Protein AF-A0AAV3RVL1-F1 (afdb_monomer_lite)

Radius of gyration: 47.11 Å; chains: 1; bounding box: 106×42×140 Å

InterPro domains:
  IPR027417 P-loop containing nucleoside triphosphate hydrolase [G3DSA:3.40.50.300] (13-127)
  IPR027417 P-loop containing nucleoside triphosphate hydrolase [SSF52540] (15-137)

Sequence (182 aa):
MRVGELDFVGFGQDLLNLYLSIEGHHSVCFKIVVSGRNKYLINAHLAQPSRVQNLFHSVQLNVNNPHFLIMQGRITKVLNMKPPEILSMLEEAVGTRMYETKKEAALKTLEKKQGKVDEIDKLLDQEILPALEKLRNEKMQYGQWANGNAELDRLKRFCIAYMFKRRKSEMMKSNGPWGGKD

Secondary structure (DSSP, 8-state):
-------HHHHHHHHHHHHHHHSSS--EEEEE-TTS-EEEEETTEEE-HHHHHHHHHHTT--TT-TTS---TT-HHHHHT--HHHHHHHHHHHTTHHHHHHHHHHHHHHHHHHHHHHHHHHHHIIIIIHHHHHHHHHHHHHHHHHHHHHHHHHHHHHHHHHHHHHHHHHHHHHHTSS-S---

Organism: Lithospermum erythrorhizon (NCBI:txid34254)

pLDDT: mean 75.77, std 20.2, range [27.73, 97.88]

Foldseek 3Di:
DDDDDPPPVVVVVVVVQVVVVPPDDWDKDWDDDPPRDTFTAISNDTDDPVVVCVVCVVVLRRPVDPLSDDDPPCVVVVVPDDPVNVVVSVCSVVPVVVVVVVVVVVVVVVVVVVVVVVVVVCCCVPPVVVVVVVVVVVVVVVVVVVVVVVVVVVVVVVVVVVVVVVVVVVVVVVPPDPPDDD

Structure (mmCIF, N/CA/C/O backbone):
data_AF-A0AAV3RVL1-F1
#
_entry.id   AF-A0AAV3RVL1-F1
#
loop_
_atom_site.group_PDB
_atom_site.id
_atom_site.type_symbol
_atom_site.label_atom_id
_atom_site.label_alt_id
_atom_site.label_comp_id
_atom_site.label_asym_id
_atom_site.label_entity_id
_atom_site.label_seq_id
_atom_site.pdbx_PDB_ins_code
_atom_site.Cartn_x
_atom_site.Cartn_y
_atom_site.Cartn_z
_atom_site.occupancy
_atom_site.B_iso_or_equiv
_atom_site.auth_seq_id
_atom_site.auth_comp_id
_atom_site.auth_asym_id
_atom_site.auth_atom_id
_atom_site.pdbx_PDB_model_num
ATOM 1 N N . MET A 1 1 ? 55.460 7.518 -49.536 1.00 32.00 1 MET A N 1
ATOM 2 C CA . MET A 1 1 ? 54.011 7.762 -49.687 1.00 32.00 1 MET A CA 1
ATOM 3 C C . MET A 1 1 ? 53.345 7.183 -48.445 1.00 32.00 1 MET A C 1
ATOM 5 O O . MET A 1 1 ? 53.351 5.970 -48.291 1.00 32.00 1 MET A O 1
ATOM 9 N N . ARG A 1 2 ? 52.963 8.019 -47.469 1.00 27.73 2 ARG A N 1
ATOM 10 C CA . ARG A 1 2 ? 52.305 7.540 -46.241 1.00 27.73 2 ARG A CA 1
ATOM 11 C C . ARG A 1 2 ? 50.839 7.285 -46.577 1.00 27.73 2 ARG A C 1
ATOM 13 O O . ARG A 1 2 ? 50.166 8.201 -47.034 1.00 27.73 2 ARG A O 1
ATOM 20 N N . VAL A 1 3 ? 50.395 6.045 -46.408 1.00 31.52 3 VAL A N 1
ATOM 21 C CA . VAL A 1 3 ? 48.983 5.671 -46.507 1.00 31.52 3 VAL A CA 1
ATOM 22 C C . VAL A 1 3 ? 48.293 6.283 -45.292 1.00 31.52 3 VAL A C 1
ATOM 24 O O . VAL A 1 3 ? 48.652 5.967 -44.161 1.00 31.52 3 VAL A O 1
ATOM 27 N N . GLY A 1 4 ? 47.412 7.250 -45.545 1.00 33.31 4 GLY A N 1
ATOM 28 C CA . GLY A 1 4 ? 46.661 7.956 -44.514 1.00 33.31 4 GLY A CA 1
ATOM 29 C C . GLY A 1 4 ? 45.699 7.017 -43.793 1.00 33.31 4 GLY A C 1
ATOM 30 O O . GLY A 1 4 ? 45.052 6.179 -44.422 1.00 33.31 4 GLY A O 1
ATOM 31 N N . GLU A 1 5 ? 45.633 7.173 -42.475 1.00 35.09 5 GLU A N 1
ATOM 32 C CA . GLU A 1 5 ? 44.565 6.663 -41.620 1.00 35.09 5 GLU A CA 1
ATOM 33 C C . GLU A 1 5 ? 43.210 7.084 -42.206 1.00 35.09 5 GLU A C 1
ATOM 35 O O . GLU A 1 5 ? 42.904 8.270 -42.326 1.00 35.09 5 GLU A O 1
ATOM 40 N N . LEU A 1 6 ? 42.408 6.107 -42.627 1.00 36.06 6 LEU A N 1
ATOM 41 C CA . LEU A 1 6 ? 40.994 6.316 -42.908 1.00 36.06 6 LEU A CA 1
ATOM 42 C C . LEU A 1 6 ? 40.280 6.425 -41.559 1.00 36.06 6 LEU A C 1
ATOM 44 O O . LEU A 1 6 ? 40.015 5.415 -40.908 1.00 36.06 6 LEU A O 1
ATOM 48 N N . ASP A 1 7 ? 39.980 7.654 -41.143 1.00 36.47 7 ASP A N 1
ATOM 49 C CA . ASP A 1 7 ? 39.163 7.949 -39.965 1.00 36.47 7 ASP A CA 1
ATOM 50 C C . ASP A 1 7 ? 37.708 7.487 -40.189 1.00 36.47 7 ASP A C 1
ATOM 52 O O . ASP A 1 7 ? 36.812 8.252 -40.547 1.00 36.47 7 ASP A O 1
ATOM 56 N N . PHE A 1 8 ? 37.449 6.198 -39.948 1.00 38.16 8 PHE A N 1
ATOM 57 C CA . PHE A 1 8 ? 36.118 5.571 -40.021 1.00 38.16 8 PHE A CA 1
ATOM 58 C C . PHE A 1 8 ? 35.095 6.153 -39.026 1.00 38.16 8 PHE A C 1
ATOM 60 O O . PHE A 1 8 ? 33.897 5.903 -39.157 1.00 38.16 8 PHE A O 1
ATOM 67 N N . VAL A 1 9 ? 35.543 6.943 -38.045 1.00 39.72 9 VAL A N 1
ATOM 68 C CA . VAL A 1 9 ? 34.677 7.613 -37.062 1.00 39.72 9 VAL A CA 1
ATOM 69 C C . VAL A 1 9 ? 33.817 8.702 -37.721 1.00 39.72 9 VAL A C 1
ATOM 71 O O . VAL A 1 9 ? 32.677 8.903 -37.307 1.00 39.72 9 VAL A O 1
ATOM 74 N N . GLY A 1 10 ? 34.314 9.359 -38.776 1.00 35.41 10 GLY A N 1
ATOM 75 C CA . GLY A 1 10 ? 33.571 10.413 -39.481 1.00 35.41 10 GLY A CA 1
ATOM 76 C C . GLY A 1 10 ? 32.413 9.872 -40.320 1.00 35.41 10 GLY A C 1
ATOM 77 O O . GLY A 1 10 ? 31.292 10.365 -40.236 1.00 35.41 10 GLY A O 1
ATOM 78 N N . PHE A 1 11 ? 32.645 8.776 -41.046 1.00 38.44 11 PHE A N 1
ATOM 79 C CA . PHE A 1 11 ? 31.693 8.265 -42.039 1.00 38.44 11 PHE A CA 1
ATOM 80 C C . PHE A 1 11 ? 30.365 7.786 -41.422 1.00 38.44 11 PHE A C 1
ATOM 82 O O . PHE A 1 11 ? 29.296 7.971 -42.000 1.00 38.44 11 PHE A O 1
ATOM 89 N N . GLY A 1 12 ? 30.416 7.200 -40.219 1.00 43.25 12 GLY A N 1
ATOM 90 C CA . GLY A 1 12 ? 29.216 6.783 -39.485 1.00 43.25 12 GLY A CA 1
ATOM 91 C C . GLY A 1 12 ? 28.417 7.959 -38.913 1.00 43.25 12 GLY A C 1
ATOM 92 O O . GLY A 1 12 ? 27.188 7.917 -38.893 1.00 43.25 12 GLY A O 1
ATOM 93 N N . GLN A 1 13 ? 29.105 9.024 -38.492 1.00 45.75 13 GLN A N 1
ATOM 94 C CA . GLN A 1 13 ? 28.478 10.246 -37.989 1.00 45.75 13 GLN A CA 1
ATOM 95 C C . GLN A 1 13 ? 27.805 11.029 -39.130 1.00 45.75 13 GLN A C 1
ATOM 97 O O . GLN A 1 13 ? 26.706 11.554 -38.952 1.00 45.75 13 GLN A O 1
ATOM 102 N N . ASP A 1 14 ? 28.425 11.047 -40.311 1.00 41.78 14 ASP A N 1
ATOM 103 C CA . ASP A 1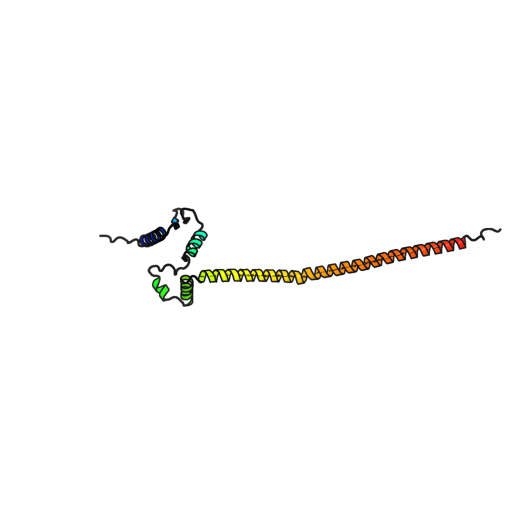 14 ? 27.922 11.736 -41.501 1.00 41.78 14 ASP A CA 1
ATOM 104 C C . ASP A 1 14 ? 26.690 11.046 -42.099 1.00 41.78 14 ASP A C 1
ATOM 106 O O . ASP A 1 14 ? 25.719 11.716 -42.450 1.00 41.78 14 ASP A O 1
ATOM 110 N N . LEU A 1 15 ? 26.662 9.708 -42.128 1.00 43.56 15 LEU A N 1
ATOM 111 C CA . LEU A 1 15 ? 25.482 8.947 -42.560 1.00 43.56 15 LEU A CA 1
ATOM 112 C C . LEU A 1 15 ? 24.302 9.082 -41.582 1.00 43.56 15 LEU A C 1
ATOM 114 O O . LEU A 1 15 ? 23.153 9.172 -42.017 1.00 43.56 15 LEU A O 1
ATOM 118 N N . LEU A 1 16 ? 24.569 9.158 -40.273 1.00 49.81 16 LEU A N 1
ATOM 119 C CA . LEU A 1 16 ? 23.536 9.369 -39.251 1.00 49.81 16 LEU A CA 1
ATOM 120 C C . LEU A 1 16 ? 22.953 10.793 -39.314 1.00 49.81 16 LEU A C 1
ATOM 122 O O . LEU A 1 16 ? 21.742 10.977 -39.181 1.00 49.81 16 LEU A O 1
ATOM 126 N N . ASN A 1 17 ? 23.805 11.791 -39.569 1.00 48.09 17 ASN A N 1
ATOM 127 C CA . ASN A 1 17 ? 23.386 13.174 -39.786 1.00 48.09 17 ASN A CA 1
ATOM 128 C C . ASN A 1 17 ? 22.567 13.328 -41.076 1.00 48.09 17 ASN A C 1
ATOM 130 O O . ASN A 1 17 ? 21.589 14.074 -41.090 1.00 48.09 17 ASN A O 1
ATOM 134 N N . LEU A 1 18 ? 22.932 12.607 -42.141 1.00 45.56 18 LEU A N 1
ATOM 135 C CA . LEU A 1 18 ? 22.203 12.626 -43.407 1.00 45.56 18 LEU A CA 1
ATOM 136 C C . LEU A 1 18 ? 20.803 12.006 -43.264 1.00 45.56 18 LEU A C 1
ATOM 138 O O . LEU A 1 18 ? 19.837 12.580 -43.756 1.00 45.56 18 LEU A O 1
ATOM 142 N N . TYR A 1 19 ? 20.671 10.895 -42.532 1.00 45.59 19 TYR A N 1
ATOM 143 C CA . TYR A 1 19 ? 19.385 10.222 -42.310 1.00 45.59 19 TYR A CA 1
ATOM 144 C C . TYR A 1 19 ? 18.403 11.071 -41.483 1.00 45.59 19 TYR A C 1
ATOM 146 O O . TYR A 1 19 ? 17.237 11.205 -41.843 1.00 45.59 19 TYR A O 1
ATOM 154 N N . LEU A 1 20 ? 18.881 11.729 -40.420 1.00 46.91 20 LEU A N 1
ATOM 155 C CA . LEU A 1 20 ? 18.056 12.616 -39.584 1.00 46.91 20 LEU A CA 1
ATOM 156 C C . LEU A 1 20 ? 17.646 13.923 -40.291 1.00 46.91 20 LEU A C 1
ATOM 158 O O . LEU A 1 20 ? 16.685 14.570 -39.877 1.00 46.91 20 LEU A O 1
ATOM 162 N N . SER A 1 21 ? 18.359 14.318 -41.352 1.00 44.16 21 SER A N 1
ATOM 163 C CA . SER A 1 21 ? 18.077 15.535 -42.125 1.00 44.16 21 SER A CA 1
ATOM 164 C C . SER A 1 21 ? 16.940 15.357 -43.147 1.00 44.16 21 SER A C 1
ATOM 166 O O . SER A 1 21 ? 16.301 16.336 -43.525 1.00 44.16 21 SER A O 1
ATOM 168 N N . ILE A 1 22 ? 16.657 14.123 -43.590 1.00 46.66 22 ILE A N 1
ATOM 169 C CA . ILE A 1 22 ? 15.766 13.857 -44.737 1.00 46.66 22 ILE A CA 1
ATOM 170 C C . ILE A 1 22 ? 14.267 13.808 -44.361 1.00 46.66 22 ILE A C 1
ATOM 172 O O . ILE A 1 22 ? 13.440 14.112 -45.216 1.00 46.66 22 ILE A O 1
ATOM 176 N N . GLU A 1 23 ? 13.884 13.528 -43.106 1.00 40.16 23 GLU A N 1
ATOM 177 C CA . GLU A 1 23 ? 12.458 13.351 -42.720 1.00 40.16 23 GLU A CA 1
ATOM 178 C C . GLU A 1 23 ? 11.823 14.472 -41.868 1.00 40.16 23 GLU A C 1
ATOM 180 O O . GLU A 1 23 ? 10.647 14.396 -41.520 1.00 40.16 23 GLU A O 1
ATOM 185 N N . GLY A 1 24 ? 12.536 15.565 -41.588 1.00 44.91 24 GLY A N 1
ATOM 186 C CA . GLY A 1 24 ? 11.946 16.746 -40.945 1.00 44.91 24 GLY A CA 1
ATOM 187 C C . GLY A 1 24 ? 11.998 16.765 -39.406 1.00 44.91 24 GLY A C 1
ATOM 188 O O . GLY A 1 24 ? 11.294 16.053 -38.698 1.00 44.91 24 GLY A O 1
ATOM 189 N N . HIS A 1 25 ? 12.781 17.731 -38.913 1.00 52.06 25 HIS A N 1
ATOM 190 C CA . HIS A 1 25 ? 12.639 18.468 -37.645 1.00 52.06 25 HIS A CA 1
ATOM 191 C C . HIS A 1 25 ? 13.024 17.854 -36.285 1.00 52.06 25 HIS A C 1
ATOM 193 O O . HIS A 1 25 ? 12.643 18.420 -35.256 1.00 52.06 25 HIS A O 1
ATOM 199 N N . HIS A 1 26 ? 13.902 16.847 -36.215 1.00 53.12 26 HIS A N 1
ATOM 200 C CA . HIS A 1 26 ? 14.596 16.545 -34.950 1.00 53.12 26 HIS A CA 1
ATOM 201 C C . HIS A 1 26 ? 16.092 16.247 -35.136 1.00 53.12 26 HIS A C 1
ATOM 203 O O . HIS A 1 26 ? 16.473 15.148 -35.522 1.00 53.12 26 HIS A O 1
ATOM 209 N N . SER A 1 27 ? 16.958 17.218 -34.818 1.00 58.53 27 SER A N 1
ATOM 210 C CA . SER A 1 27 ? 18.415 17.044 -34.803 1.00 58.53 27 SER A CA 1
ATOM 211 C C . SER A 1 27 ? 18.921 16.820 -33.375 1.00 58.53 27 SER A C 1
ATOM 213 O O . SER A 1 27 ? 18.659 17.604 -32.458 1.00 58.53 27 SER A O 1
ATOM 215 N N . VAL A 1 28 ? 19.658 15.729 -33.163 1.00 57.25 28 VAL A N 1
ATOM 216 C CA . VAL A 1 28 ? 20.333 15.442 -31.890 1.00 57.25 28 VAL A CA 1
ATOM 217 C C . VAL A 1 28 ? 21.821 15.672 -32.089 1.00 57.25 28 VAL A C 1
ATOM 219 O O . VAL A 1 28 ? 22.471 14.932 -32.819 1.00 57.25 28 VAL A O 1
ATOM 222 N N . CYS A 1 29 ? 22.370 16.686 -31.423 1.00 58.81 29 CYS A N 1
ATOM 223 C CA . CYS A 1 29 ? 23.791 17.006 -31.511 1.00 58.81 29 CYS A CA 1
ATOM 224 C C . CYS A 1 29 ? 24.479 16.688 -30.185 1.00 58.81 29 CYS A C 1
ATOM 226 O O . CYS A 1 29 ? 24.089 17.179 -29.120 1.00 58.81 29 CYS A O 1
ATOM 228 N N . PHE A 1 30 ? 25.550 15.900 -30.250 1.00 58.28 30 PHE A N 1
ATOM 229 C CA . PHE A 1 30 ? 26.429 15.676 -29.110 1.00 58.28 30 PHE A CA 1
ATOM 230 C C . PHE A 1 30 ? 27.552 16.713 -29.135 1.00 58.28 30 PHE A C 1
ATOM 232 O O . PHE A 1 30 ? 28.280 16.807 -30.122 1.00 58.28 30 PHE A O 1
ATOM 239 N N . LYS A 1 31 ? 27.715 17.496 -28.061 1.00 54.78 31 LYS A N 1
ATOM 240 C CA . LYS A 1 31 ? 28.843 18.429 -27.941 1.00 54.78 31 LYS A CA 1
ATOM 241 C C . LYS A 1 31 ? 29.717 18.035 -26.757 1.00 54.78 31 LYS A C 1
ATOM 243 O O . LYS A 1 31 ? 29.343 18.216 -25.597 1.00 54.78 31 LYS A O 1
ATOM 248 N N . ILE A 1 32 ? 30.907 17.523 -27.061 1.00 52.12 32 ILE A N 1
ATOM 249 C CA . ILE A 1 32 ? 31.961 17.312 -26.068 1.00 52.12 32 ILE A CA 1
ATOM 250 C C . ILE A 1 32 ? 32.570 18.686 -25.772 1.00 52.12 32 ILE A C 1
ATOM 252 O O . ILE A 1 32 ? 33.099 19.349 -26.663 1.00 52.12 32 ILE A O 1
ATOM 256 N N . VAL A 1 33 ? 32.437 19.160 -24.533 1.00 52.59 33 VAL A N 1
ATOM 257 C CA . VAL A 1 33 ? 33.067 20.410 -24.088 1.00 52.59 33 VAL A CA 1
ATOM 258 C C . VAL A 1 33 ? 34.384 20.065 -23.403 1.00 52.59 33 VAL A C 1
ATOM 260 O O . VAL A 1 33 ? 34.420 19.192 -22.540 1.00 52.59 33 VAL A O 1
ATOM 263 N N . VAL A 1 34 ? 35.440 20.808 -23.740 1.00 49.44 34 VAL A N 1
ATOM 264 C CA . VAL A 1 34 ? 36.844 20.646 -23.296 1.00 49.44 34 VAL A CA 1
ATOM 265 C C . VAL A 1 34 ? 37.042 20.752 -21.760 1.00 49.44 34 VAL A C 1
ATOM 267 O O . VAL A 1 34 ? 38.143 20.615 -21.249 1.00 49.44 34 VAL A O 1
ATOM 270 N N . SER A 1 35 ? 35.970 20.905 -20.979 1.00 57.56 35 SER A N 1
ATOM 271 C CA . SER A 1 35 ? 35.973 20.916 -19.505 1.00 57.56 35 SER A CA 1
ATOM 272 C C . SER A 1 35 ? 35.541 19.579 -18.873 1.00 57.56 35 SER A C 1
ATOM 274 O O . SER A 1 35 ? 35.109 19.562 -17.722 1.00 57.56 35 SER A O 1
ATOM 276 N N . GLY A 1 36 ? 35.557 18.474 -19.629 1.00 60.75 36 GLY A N 1
ATOM 277 C CA . GLY A 1 36 ? 35.291 17.118 -19.120 1.00 60.75 36 GLY A CA 1
ATOM 278 C C . GLY A 1 36 ? 33.824 16.784 -18.813 1.00 60.75 36 GLY A C 1
ATOM 279 O O . GLY A 1 36 ? 33.531 15.687 -18.347 1.00 60.75 36 GLY A O 1
ATOM 280 N N . ARG A 1 37 ? 32.879 17.698 -19.076 1.00 65.31 37 ARG A N 1
ATOM 281 C CA . ARG A 1 37 ? 31.436 17.453 -18.906 1.00 65.31 37 ARG A CA 1
ATOM 282 C C . ARG A 1 37 ? 30.737 17.385 -20.260 1.00 65.31 37 ARG A C 1
ATOM 284 O O . ARG A 1 37 ? 30.717 18.371 -20.998 1.00 65.31 37 ARG A O 1
ATOM 291 N N . ASN A 1 38 ? 30.121 16.238 -20.545 1.00 71.44 38 ASN A N 1
ATOM 292 C CA . ASN A 1 38 ? 29.294 16.033 -21.733 1.00 71.44 38 ASN A CA 1
ATOM 293 C C . ASN A 1 38 ? 28.035 16.905 -21.658 1.00 71.44 38 ASN A C 1
ATOM 295 O O . ASN A 1 38 ? 27.326 16.889 -20.648 1.00 71.44 38 ASN A O 1
ATOM 299 N N . LYS A 1 39 ? 27.747 17.661 -22.723 1.00 74.06 39 LYS A N 1
ATOM 300 C CA . LYS A 1 39 ? 26.502 18.422 -22.870 1.00 74.06 39 LYS A CA 1
ATOM 301 C C . LYS A 1 39 ? 25.701 17.843 -24.029 1.00 74.06 39 LYS A C 1
ATOM 303 O O . LYS A 1 39 ? 26.229 17.665 -25.125 1.00 74.06 39 LYS A O 1
ATOM 308 N N . TYR A 1 40 ? 24.423 17.588 -23.779 1.00 74.81 40 TYR A N 1
ATOM 309 C CA . TYR A 1 40 ? 23.514 17.036 -24.772 1.00 74.81 40 TYR A CA 1
ATOM 310 C C . TYR A 1 40 ? 22.589 18.127 -25.297 1.00 74.81 40 TYR A C 1
ATOM 312 O O . TYR A 1 40 ? 22.064 18.919 -24.511 1.00 74.81 40 TYR A O 1
ATOM 320 N N . LEU A 1 41 ? 22.392 18.167 -26.612 1.00 71.44 41 LEU A N 1
ATOM 321 C CA . LEU A 1 41 ? 21.523 19.131 -27.273 1.00 71.44 41 LEU A CA 1
ATOM 322 C C . LEU A 1 41 ? 20.482 18.383 -28.112 1.00 71.44 41 LEU A C 1
ATOM 324 O O . LEU A 1 41 ? 20.836 17.523 -28.917 1.00 71.44 41 LEU A O 1
ATOM 328 N N . ILE A 1 42 ? 19.208 18.726 -27.940 1.00 76.25 42 ILE A N 1
ATOM 329 C CA . ILE A 1 42 ? 18.108 18.279 -28.804 1.00 76.25 42 ILE A CA 1
ATOM 330 C C . ILE A 1 42 ? 17.552 19.539 -29.458 1.00 76.25 42 ILE A C 1
ATOM 332 O O . ILE A 1 42 ? 17.144 20.454 -28.743 1.00 76.25 42 ILE A O 1
ATOM 336 N N . ASN A 1 43 ? 17.570 19.622 -30.788 1.00 74.44 43 ASN A N 1
ATOM 337 C CA . ASN A 1 43 ? 17.145 20.807 -31.539 1.00 74.44 43 ASN A CA 1
ATOM 338 C C . ASN A 1 43 ? 17.824 22.097 -31.038 1.00 74.44 43 ASN A C 1
ATOM 340 O O . ASN A 1 43 ? 17.167 23.105 -30.803 1.00 74.44 43 ASN A O 1
ATOM 344 N N . ALA A 1 44 ? 19.139 22.041 -30.799 1.00 73.12 44 ALA A N 1
ATOM 345 C CA . ALA A 1 44 ? 19.948 23.132 -30.234 1.00 73.12 44 ALA A CA 1
ATOM 346 C C . ALA A 1 44 ? 19.592 23.589 -28.797 1.00 73.12 44 ALA A C 1
ATOM 348 O O . ALA A 1 44 ? 20.236 24.500 -28.275 1.00 73.12 44 ALA A O 1
ATOM 349 N N . HIS A 1 45 ? 18.662 22.921 -28.105 1.00 77.88 45 HIS A N 1
ATOM 350 C CA . HIS A 1 45 ? 18.363 23.163 -26.691 1.00 77.88 45 HIS A CA 1
ATOM 351 C C . HIS A 1 45 ? 19.093 22.185 -25.773 1.00 77.88 45 HIS A C 1
ATOM 353 O O . HIS A 1 45 ? 19.164 20.988 -26.053 1.00 77.88 45 HIS A O 1
ATOM 359 N N . LEU A 1 46 ? 19.609 22.687 -24.645 1.00 80.50 46 LEU A N 1
ATOM 360 C CA . LEU A 1 46 ? 20.273 21.857 -23.641 1.00 80.50 46 LEU A CA 1
ATOM 361 C C . LEU A 1 46 ? 19.277 20.855 -23.045 1.00 80.50 46 LEU A C 1
ATOM 363 O O . LEU A 1 46 ? 18.243 21.241 -22.504 1.00 80.50 46 LEU A O 1
ATOM 367 N N . ALA A 1 47 ? 19.620 19.574 -23.111 1.00 78.75 47 ALA A N 1
ATOM 368 C CA . ALA A 1 47 ? 18.799 18.485 -22.611 1.00 78.75 47 ALA A CA 1
ATOM 369 C C . ALA A 1 47 ? 19.540 17.687 -21.534 1.00 78.75 47 ALA A C 1
ATOM 371 O O . ALA A 1 47 ? 20.762 17.528 -21.566 1.00 78.75 47 ALA A O 1
ATOM 372 N N . GLN A 1 48 ? 18.782 17.152 -20.576 1.00 81.06 48 GLN A N 1
ATOM 373 C CA . GLN A 1 48 ? 19.319 16.174 -19.635 1.00 81.06 48 GLN A CA 1
ATOM 374 C C . GLN A 1 48 ? 19.565 14.827 -20.336 1.00 81.06 48 GLN A C 1
ATOM 376 O O . GLN A 1 48 ? 18.818 14.480 -21.257 1.00 81.06 48 GLN A O 1
ATOM 381 N N . PRO A 1 49 ? 20.537 14.021 -19.868 1.00 78.62 49 PRO A N 1
ATOM 382 C CA . PRO A 1 49 ? 20.808 12.698 -20.434 1.00 78.62 49 PRO A CA 1
ATOM 383 C C . PRO A 1 49 ? 19.568 11.791 -20.480 1.00 78.62 49 PRO A C 1
ATOM 385 O O . PRO A 1 49 ? 19.351 11.094 -21.464 1.00 78.62 49 PRO A O 1
ATOM 388 N N . SER A 1 50 ? 18.705 11.859 -19.461 1.00 81.25 50 SER A N 1
ATOM 389 C CA . SER A 1 50 ? 17.440 11.111 -19.396 1.00 81.25 50 SER A CA 1
ATOM 390 C C . SER A 1 50 ? 16.482 11.469 -20.534 1.00 81.25 50 SER A C 1
ATOM 392 O O . SER A 1 50 ? 15.827 10.599 -21.103 1.00 81.25 50 SER A O 1
ATOM 394 N N . ARG A 1 51 ? 16.413 12.749 -20.918 1.00 76.94 51 ARG A N 1
ATOM 395 C CA . ARG A 1 51 ? 15.560 13.211 -22.019 1.00 76.94 51 ARG A CA 1
ATOM 396 C C . ARG A 1 51 ? 16.074 12.727 -23.371 1.00 76.94 51 ARG A C 1
ATOM 398 O O . ARG A 1 51 ? 15.269 12.366 -24.222 1.00 76.94 51 ARG A O 1
ATOM 405 N N . VAL A 1 52 ? 17.392 12.692 -23.538 1.00 74.94 52 VAL A N 1
ATOM 406 C CA . VAL A 1 52 ? 18.064 12.164 -24.734 1.00 74.94 52 VAL A CA 1
ATOM 407 C C . VAL A 1 52 ? 17.851 10.659 -24.842 1.00 74.94 52 VAL A C 1
ATOM 409 O O . VAL A 1 52 ? 17.464 10.174 -25.898 1.00 74.94 52 VAL A O 1
ATOM 412 N N . GLN A 1 53 ? 18.009 9.929 -23.736 1.00 74.62 53 GLN A N 1
ATOM 413 C CA . GLN A 1 53 ? 17.681 8.507 -23.679 1.00 74.62 53 GLN A CA 1
ATOM 414 C C . GLN A 1 53 ? 16.219 8.273 -24.057 1.00 74.62 53 GLN A C 1
ATOM 416 O O . GLN A 1 53 ? 15.953 7.443 -24.915 1.00 74.62 53 GLN A O 1
ATOM 421 N N . ASN A 1 54 ? 15.271 9.018 -23.486 1.00 74.12 54 ASN A N 1
ATOM 422 C CA . ASN A 1 54 ? 13.853 8.872 -23.822 1.00 74.12 54 ASN A CA 1
ATOM 423 C C . ASN A 1 54 ? 13.561 9.138 -25.306 1.00 74.12 54 ASN A C 1
ATOM 425 O O . ASN A 1 54 ? 12.743 8.435 -25.886 1.00 74.12 54 ASN A O 1
ATOM 429 N N . LEU A 1 55 ? 14.239 10.110 -25.928 1.00 74.31 55 LEU A N 1
ATOM 430 C CA . LEU A 1 55 ? 14.121 10.363 -27.365 1.00 74.31 55 LEU A CA 1
ATOM 431 C C . LEU A 1 55 ? 14.594 9.156 -28.188 1.00 74.31 55 LEU A C 1
ATOM 433 O O . LEU A 1 55 ? 13.877 8.728 -29.085 1.00 74.31 55 LEU A O 1
ATOM 437 N N . PHE A 1 56 ? 15.751 8.578 -27.849 1.00 71.88 56 PHE A N 1
ATOM 438 C CA . PHE A 1 56 ? 16.259 7.375 -28.512 1.00 71.88 56 PHE A CA 1
ATOM 439 C C . PHE A 1 56 ? 15.330 6.165 -28.312 1.00 71.88 56 PHE A C 1
ATOM 441 O O . PHE A 1 56 ? 15.038 5.462 -29.274 1.00 71.88 56 PHE A O 1
ATOM 448 N N . HIS A 1 57 ? 14.753 5.983 -27.121 1.00 70.06 57 HIS A N 1
ATOM 449 C CA . HIS A 1 57 ? 13.745 4.940 -26.890 1.00 70.06 57 HIS A CA 1
ATOM 450 C C . HIS A 1 57 ? 12.477 5.137 -27.739 1.00 70.06 57 HIS A C 1
ATOM 452 O O . HIS A 1 57 ? 11.894 4.149 -28.182 1.00 70.06 57 HIS A O 1
ATOM 458 N N . SER A 1 58 ? 12.050 6.380 -28.001 1.00 66.25 58 SER A N 1
ATOM 459 C CA . SER A 1 58 ? 10.883 6.660 -28.856 1.00 66.25 58 SER A CA 1
ATOM 460 C C . SER A 1 58 ? 11.082 6.237 -30.311 1.00 66.25 58 SER A C 1
ATOM 462 O O . SER A 1 58 ? 10.115 5.866 -30.966 1.00 66.25 58 SER A O 1
ATOM 464 N N . VAL A 1 59 ? 12.323 6.257 -30.802 1.00 68.00 59 VAL A N 1
ATOM 465 C CA . VAL A 1 59 ? 12.696 5.763 -32.139 1.00 68.00 59 VAL A CA 1
ATOM 466 C C . VAL A 1 59 ? 13.257 4.336 -32.096 1.00 68.00 59 VAL A C 1
ATOM 468 O O . VAL A 1 59 ? 13.912 3.902 -33.035 1.00 68.00 59 VAL A O 1
ATOM 471 N N . GLN A 1 60 ? 13.013 3.605 -31.000 1.00 61.22 60 GLN A N 1
ATOM 472 C CA . GLN A 1 60 ? 13.450 2.216 -30.789 1.00 61.22 60 GLN A CA 1
ATOM 473 C C . GLN A 1 60 ? 14.977 2.009 -30.828 1.00 61.22 60 GLN A C 1
ATOM 475 O O . GLN A 1 60 ? 15.467 0.895 -30.996 1.00 61.22 60 GLN A O 1
ATOM 480 N N . LEU A 1 61 ? 15.750 3.070 -30.598 1.00 65.62 61 LEU A N 1
ATOM 481 C CA . LEU A 1 61 ? 17.201 3.023 -30.469 1.00 65.62 61 LEU A CA 1
ATOM 482 C C . LEU A 1 61 ? 17.568 2.868 -28.988 1.00 65.62 61 LEU A C 1
ATOM 484 O O . LEU A 1 61 ? 17.508 3.822 -28.212 1.00 65.62 61 LEU A O 1
ATOM 488 N N . ASN A 1 62 ? 17.971 1.671 -28.562 1.00 64.31 62 ASN A N 1
ATOM 489 C CA . ASN A 1 62 ? 18.468 1.469 -27.202 1.00 64.31 62 ASN A CA 1
ATOM 490 C C . ASN A 1 62 ? 19.995 1.626 -27.148 1.00 64.31 62 ASN A C 1
ATOM 492 O O . ASN A 1 62 ? 20.744 0.658 -27.252 1.00 64.31 62 ASN A O 1
ATOM 496 N N . VAL A 1 63 ? 20.463 2.857 -26.923 1.00 61.16 63 VAL A N 1
ATOM 497 C CA . VAL A 1 63 ? 21.897 3.186 -26.769 1.00 61.16 63 VAL A CA 1
ATOM 498 C C . VAL A 1 63 ? 22.585 2.483 -25.591 1.00 61.16 63 VAL A C 1
ATOM 500 O O . VAL A 1 63 ? 23.812 2.420 -25.555 1.00 61.16 63 VAL A O 1
ATOM 503 N N . ASN A 1 64 ? 21.823 1.944 -24.634 1.00 60.75 64 ASN A N 1
ATOM 504 C CA . ASN A 1 64 ? 22.370 1.198 -23.500 1.00 60.75 64 ASN A CA 1
ATOM 505 C C . ASN A 1 64 ? 22.521 -0.303 -23.798 1.00 60.75 64 ASN A C 1
ATOM 507 O O . ASN A 1 64 ? 23.150 -1.005 -23.004 1.00 60.75 64 ASN A O 1
ATOM 511 N N . ASN A 1 65 ? 21.980 -0.808 -24.916 1.00 60.25 65 ASN A N 1
ATOM 512 C CA . ASN A 1 65 ? 22.190 -2.193 -25.313 1.00 60.25 65 ASN A CA 1
ATOM 513 C C . ASN A 1 65 ? 23.429 -2.329 -26.229 1.00 60.25 65 ASN A C 1
ATOM 515 O O . ASN A 1 65 ? 23.473 -1.742 -27.313 1.00 60.25 65 ASN A O 1
ATOM 519 N N . PRO A 1 66 ? 24.437 -3.140 -25.851 1.00 57.28 66 PRO A N 1
ATOM 520 C CA . PRO A 1 66 ? 25.643 -3.356 -26.655 1.00 57.28 66 PRO A CA 1
ATOM 521 C C . PRO A 1 66 ? 25.410 -4.110 -27.978 1.00 57.28 66 PRO A C 1
ATOM 523 O O . PRO A 1 66 ? 26.338 -4.205 -28.778 1.00 57.28 66 PRO A O 1
ATOM 526 N N . HIS A 1 67 ? 24.223 -4.674 -28.198 1.00 56.47 67 HIS A N 1
ATOM 527 C CA . HIS A 1 67 ? 23.812 -5.407 -29.398 1.00 56.47 67 HIS A CA 1
ATOM 528 C C . HIS A 1 67 ? 23.266 -4.501 -30.502 1.00 56.47 67 HIS A C 1
ATOM 530 O O . HIS A 1 67 ? 23.160 -4.947 -31.639 1.00 56.47 67 HIS A O 1
ATOM 536 N N . PHE A 1 68 ? 22.977 -3.232 -30.198 1.00 59.09 68 PHE A N 1
ATOM 537 C CA . PHE A 1 68 ? 22.523 -2.267 -31.197 1.00 59.09 68 PHE A CA 1
ATOM 538 C C . PHE A 1 68 ? 23.651 -1.831 -32.163 1.00 59.09 68 PHE A C 1
ATOM 540 O O . PHE A 1 68 ? 23.396 -1.465 -33.305 1.00 59.09 68 PHE A O 1
ATOM 547 N N . LEU A 1 69 ? 24.916 -1.912 -31.729 1.00 58.00 69 LEU A N 1
ATOM 548 C CA . LEU A 1 69 ? 26.102 -1.539 -32.512 1.00 58.00 69 LEU A CA 1
ATOM 549 C C . LEU A 1 69 ? 27.114 -2.692 -32.550 1.00 58.00 69 LEU A C 1
ATOM 551 O O . LEU A 1 69 ? 27.841 -2.938 -31.582 1.00 58.00 69 LEU A O 1
ATOM 555 N N . ILE A 1 70 ? 27.216 -3.372 -33.695 1.00 64.81 70 ILE A N 1
ATOM 556 C CA . ILE A 1 70 ? 28.267 -4.369 -33.932 1.00 64.81 70 ILE A CA 1
ATOM 557 C C . ILE A 1 70 ? 29.540 -3.635 -34.363 1.00 64.81 70 ILE A C 1
ATOM 559 O O . ILE A 1 70 ? 29.761 -3.348 -35.535 1.00 64.81 70 ILE A O 1
ATOM 563 N N . MET A 1 71 ? 30.388 -3.317 -33.387 1.00 62.34 71 MET A N 1
ATOM 564 C CA . MET A 1 71 ? 31.724 -2.778 -33.648 1.00 62.34 71 MET A CA 1
ATOM 565 C C . MET A 1 71 ? 32.636 -3.853 -34.266 1.00 62.34 71 MET A C 1
ATOM 567 O O . MET A 1 71 ? 32.508 -5.043 -33.955 1.00 62.34 71 MET A O 1
ATOM 571 N N . GLN A 1 72 ? 33.596 -3.433 -35.098 1.00 52.34 72 GLN A N 1
ATOM 572 C CA . GLN A 1 72 ? 34.686 -4.288 -35.592 1.00 52.34 72 GLN A CA 1
ATOM 573 C C . GLN A 1 72 ? 35.336 -5.052 -34.421 1.00 52.34 72 GLN A C 1
ATOM 575 O O . GLN A 1 72 ? 35.631 -4.476 -33.375 1.00 52.34 72 GLN A O 1
ATOM 580 N N . GLY A 1 73 ? 35.482 -6.373 -34.562 1.00 68.06 73 GLY A N 1
ATOM 581 C CA . GLY A 1 73 ? 35.999 -7.259 -33.508 1.00 68.06 73 GLY A CA 1
ATOM 582 C C . GLY A 1 73 ? 34.966 -7.801 -32.506 1.00 68.06 73 GLY A C 1
ATOM 583 O O . GLY A 1 73 ? 35.310 -8.666 -31.705 1.00 68.06 73 GLY A O 1
ATOM 584 N N . ARG A 1 74 ? 33.692 -7.370 -32.548 1.00 66.94 74 ARG A N 1
ATOM 585 C CA . ARG A 1 74 ? 32.617 -7.914 -31.683 1.00 66.94 74 ARG A CA 1
ATOM 586 C C . ARG A 1 74 ? 31.756 -9.002 -32.334 1.00 66.94 74 ARG A C 1
ATOM 588 O O . ARG A 1 74 ? 30.919 -9.590 -31.651 1.00 66.94 74 ARG A O 1
ATOM 595 N N . ILE A 1 75 ? 31.978 -9.319 -33.611 1.00 74.75 75 ILE A N 1
ATOM 596 C CA . ILE A 1 75 ? 31.194 -10.323 -34.353 1.00 74.75 75 ILE A CA 1
ATOM 597 C C . ILE A 1 75 ? 31.281 -11.725 -33.730 1.00 74.75 75 ILE A C 1
ATOM 599 O O . ILE A 1 75 ? 30.272 -12.406 -33.580 1.00 74.75 75 ILE A O 1
ATOM 603 N N . THR A 1 76 ? 32.459 -12.126 -33.248 1.00 76.19 76 THR A N 1
ATOM 604 C CA . THR A 1 76 ? 32.683 -13.413 -32.568 1.00 76.19 76 THR A CA 1
ATOM 605 C C . THR A 1 76 ? 31.935 -13.523 -31.246 1.00 76.19 76 THR A C 1
ATOM 607 O O . THR A 1 76 ? 31.612 -14.629 -30.824 1.00 76.19 76 THR A O 1
ATOM 610 N N . LYS A 1 77 ? 31.625 -12.395 -30.594 1.00 74.81 77 LYS A N 1
ATOM 611 C CA . LYS A 1 77 ? 30.796 -12.386 -29.387 1.00 74.81 77 LYS A CA 1
ATO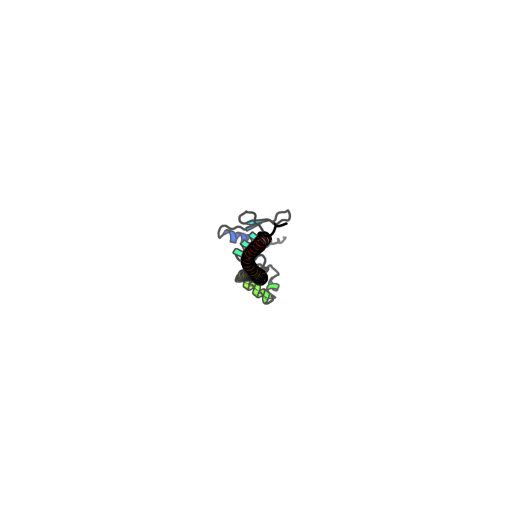M 612 C C . LYS A 1 77 ? 29.335 -12.662 -29.729 1.00 74.81 77 LYS A C 1
ATOM 614 O O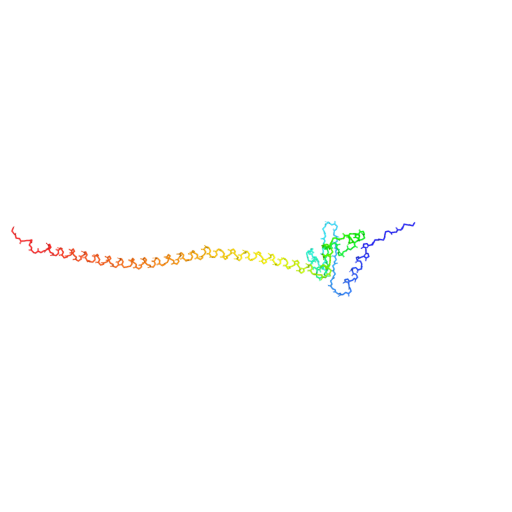 . LYS A 1 77 ? 28.721 -13.435 -29.016 1.00 74.81 77 LYS A O 1
ATOM 619 N N . VAL A 1 78 ? 28.822 -12.088 -30.824 1.00 73.19 78 VAL A N 1
ATOM 620 C CA . VAL A 1 78 ? 27.469 -12.354 -31.364 1.00 73.19 78 VAL A CA 1
ATOM 621 C C . VAL A 1 78 ? 27.295 -13.816 -31.740 1.00 73.19 78 VAL A C 1
ATOM 623 O O . VAL A 1 78 ? 26.303 -14.430 -31.367 1.00 73.19 78 VAL A O 1
ATOM 626 N N . LEU A 1 79 ? 28.300 -14.397 -32.388 1.00 75.94 79 LEU A N 1
ATOM 627 C CA . LEU A 1 79 ? 28.272 -15.801 -32.791 1.00 75.94 79 LEU A CA 1
ATOM 628 C C . LEU A 1 79 ? 28.306 -16.785 -31.608 1.00 75.94 79 LEU A C 1
ATOM 630 O O . LEU A 1 79 ? 27.833 -17.906 -31.749 1.00 75.94 79 LEU A O 1
ATOM 634 N N . ASN A 1 80 ? 28.838 -16.375 -30.452 1.00 82.06 80 ASN A N 1
ATOM 635 C CA . ASN A 1 80 ? 28.962 -17.213 -29.252 1.00 82.06 80 ASN A CA 1
ATOM 636 C C . ASN A 1 80 ? 28.015 -16.788 -28.112 1.00 82.06 80 ASN A C 1
ATOM 638 O O . ASN A 1 80 ? 28.284 -17.084 -26.945 1.00 82.06 80 ASN A O 1
ATOM 642 N N . MET A 1 81 ? 26.932 -16.068 -28.419 1.00 83.81 81 MET A N 1
ATOM 643 C CA . MET A 1 81 ? 25.964 -15.651 -27.404 1.00 83.81 81 MET A CA 1
ATOM 644 C C . MET A 1 81 ? 25.222 -16.838 -26.809 1.00 83.81 81 MET A C 1
ATOM 646 O O . MET A 1 81 ? 24.875 -17.802 -27.492 1.00 83.81 81 MET A O 1
ATOM 650 N N . LYS A 1 82 ? 24.929 -16.742 -25.513 1.00 87.56 82 LYS A N 1
ATOM 651 C CA . LYS A 1 82 ? 24.090 -17.740 -24.848 1.00 87.56 82 LYS A CA 1
ATOM 652 C C . LYS A 1 82 ? 22.619 -17.534 -25.242 1.00 87.56 82 LYS A C 1
ATOM 654 O O . LYS A 1 82 ? 22.215 -16.396 -25.480 1.00 87.56 82 LYS A O 1
ATOM 659 N N . PRO A 1 83 ? 21.779 -18.586 -25.220 1.00 88.06 83 PRO A N 1
ATOM 660 C CA . PRO A 1 83 ? 20.346 -18.476 -25.513 1.00 88.06 83 PRO A CA 1
ATOM 661 C C . PRO A 1 83 ? 19.601 -17.292 -24.850 1.00 88.06 83 PRO A C 1
ATOM 663 O O . PRO A 1 83 ? 18.852 -16.623 -25.557 1.00 88.06 83 PRO A O 1
ATOM 666 N N . PRO A 1 84 ? 19.808 -16.949 -23.559 1.00 85.12 84 PRO A N 1
ATOM 667 C CA . PRO A 1 84 ? 19.159 -15.777 -22.952 1.00 85.12 84 PRO A CA 1
ATOM 668 C C . PRO A 1 84 ? 19.627 -14.429 -23.523 1.00 85.12 84 PRO A C 1
ATOM 670 O O . PRO A 1 84 ? 18.854 -13.477 -23.554 1.00 85.12 84 PRO A O 1
ATOM 673 N N . GLU A 1 85 ? 20.871 -14.326 -23.992 1.00 81.12 85 GLU A N 1
ATOM 674 C CA . GLU A 1 85 ? 21.391 -13.104 -24.621 1.00 81.12 85 GLU A CA 1
ATOM 675 C C . GLU A 1 85 ? 20.787 -12.919 -26.020 1.00 81.12 85 GLU A C 1
ATOM 677 O O . GLU A 1 85 ? 20.392 -11.812 -26.381 1.00 81.12 85 GLU A O 1
ATOM 682 N N . ILE A 1 86 ? 20.638 -14.019 -26.770 1.00 82.25 86 ILE A N 1
ATOM 683 C CA . ILE A 1 86 ? 19.957 -14.037 -28.074 1.00 82.25 86 ILE A CA 1
ATOM 684 C C . ILE A 1 86 ? 18.485 -13.656 -27.907 1.00 82.25 86 ILE A C 1
ATOM 686 O O . ILE A 1 86 ? 17.981 -12.824 -28.658 1.00 82.25 86 ILE A O 1
ATOM 690 N N . LEU A 1 87 ? 17.806 -14.221 -26.902 1.00 83.69 87 LEU A N 1
ATOM 691 C CA . LEU A 1 87 ? 16.424 -13.868 -26.584 1.00 83.69 87 LEU A CA 1
ATOM 692 C C . LEU A 1 87 ? 16.303 -12.376 -26.262 1.00 83.69 87 LEU A C 1
ATOM 694 O O . LEU A 1 87 ? 15.455 -11.697 -26.828 1.00 83.69 87 LEU A O 1
ATOM 698 N N . SER A 1 88 ? 17.202 -11.845 -25.431 1.00 79.38 88 SER A N 1
ATOM 699 C CA . SER A 1 88 ? 17.196 -10.426 -25.078 1.00 79.38 88 SER A CA 1
ATOM 700 C C . SER A 1 88 ? 17.426 -9.517 -26.290 1.00 79.38 88 SER A C 1
ATOM 702 O O . SER A 1 88 ? 16.803 -8.462 -26.393 1.00 79.38 88 SER A O 1
ATOM 704 N N . MET A 1 89 ? 18.296 -9.920 -27.222 1.00 77.00 89 MET A N 1
ATOM 705 C CA . MET A 1 89 ? 18.514 -9.205 -28.482 1.00 77.00 89 MET A CA 1
ATOM 706 C C . MET A 1 89 ? 17.263 -9.241 -29.369 1.00 77.00 89 MET A C 1
ATOM 708 O O . MET A 1 89 ? 16.878 -8.219 -29.935 1.00 77.00 89 MET A O 1
ATOM 712 N N . LEU A 1 90 ? 16.607 -10.399 -29.467 1.00 80.19 90 LEU A N 1
ATOM 713 C CA . LEU A 1 90 ? 15.382 -10.568 -30.244 1.00 80.19 90 LEU A CA 1
ATOM 714 C C . LEU A 1 90 ? 14.228 -9.735 -29.668 1.00 80.19 90 LEU A C 1
ATOM 716 O O . LEU A 1 90 ? 13.552 -9.027 -30.406 1.00 80.19 90 LEU A O 1
ATOM 720 N N . GLU A 1 91 ? 14.028 -9.768 -28.352 1.00 78.81 91 GLU A N 1
ATOM 721 C CA . GLU A 1 91 ? 13.004 -8.981 -27.650 1.00 78.81 91 GLU A CA 1
ATOM 722 C C . GLU A 1 91 ? 13.189 -7.471 -27.835 1.00 78.81 91 GLU A C 1
ATOM 724 O O . GLU A 1 91 ? 12.223 -6.707 -27.820 1.00 78.81 91 GLU A O 1
ATOM 729 N N . GLU A 1 92 ? 14.425 -7.016 -28.021 1.00 74.19 92 GLU A N 1
ATOM 730 C CA . GLU A 1 92 ? 14.693 -5.625 -28.365 1.00 74.19 92 GLU A CA 1
ATOM 731 C C . GLU A 1 92 ? 14.430 -5.306 -29.825 1.00 74.19 92 GLU A C 1
ATOM 733 O O . GLU A 1 92 ? 13.819 -4.277 -30.098 1.00 74.19 92 GLU A O 1
ATOM 738 N N . ALA A 1 93 ? 14.826 -6.187 -30.746 1.00 74.06 93 ALA A N 1
ATOM 739 C CA . ALA A 1 93 ? 14.551 -6.016 -32.169 1.00 74.06 93 ALA A CA 1
ATOM 740 C C . ALA A 1 93 ? 13.040 -5.976 -32.460 1.00 74.06 93 ALA A C 1
ATOM 742 O O . ALA A 1 93 ? 12.592 -5.231 -33.325 1.00 74.06 93 ALA A O 1
ATOM 743 N N . VAL A 1 94 ? 12.249 -6.745 -31.706 1.00 77.56 94 VAL A N 1
ATOM 744 C CA . VAL A 1 94 ? 10.779 -6.746 -31.781 1.00 77.56 94 VAL A CA 1
ATOM 745 C C . VAL A 1 94 ? 10.163 -5.613 -30.933 1.00 77.56 94 VAL A C 1
ATOM 747 O O . VAL A 1 94 ? 8.987 -5.291 -31.077 1.00 77.56 94 VAL A O 1
ATOM 750 N N . GLY A 1 95 ? 10.940 -4.972 -30.053 1.00 72.88 95 GLY A N 1
ATOM 751 C CA . GLY A 1 95 ? 10.492 -3.870 -29.193 1.00 72.88 95 GLY A CA 1
ATOM 752 C C . GLY A 1 95 ? 9.667 -4.292 -27.967 1.00 72.88 95 GLY A C 1
ATOM 753 O O . GLY A 1 95 ? 9.134 -3.436 -27.255 1.00 72.88 95 GLY A O 1
ATOM 754 N N . THR A 1 96 ? 9.568 -5.591 -27.670 1.00 80.81 96 THR A N 1
ATOM 755 C CA . THR A 1 96 ? 8.780 -6.136 -26.547 1.00 80.81 96 THR A CA 1
ATOM 756 C C . THR A 1 96 ? 9.444 -5.913 -25.191 1.00 80.81 96 THR A C 1
ATOM 758 O O . THR A 1 96 ? 8.749 -5.794 -24.179 1.00 80.81 96 THR A O 1
ATOM 761 N N . ARG A 1 97 ? 10.772 -5.756 -25.145 1.00 78.94 97 ARG A N 1
ATOM 762 C CA . ARG A 1 97 ? 11.517 -5.568 -23.888 1.00 78.94 97 ARG A CA 1
ATOM 763 C C . ARG A 1 97 ? 11.057 -4.354 -23.073 1.00 78.94 97 ARG A C 1
ATOM 765 O O . ARG A 1 97 ? 10.965 -4.423 -21.845 1.00 78.94 97 ARG A O 1
ATOM 772 N N . MET A 1 98 ? 10.744 -3.234 -23.733 1.00 75.81 98 MET A N 1
ATOM 773 C CA . MET A 1 98 ? 10.251 -2.032 -23.042 1.00 75.81 98 MET A CA 1
ATOM 774 C C . MET A 1 98 ? 8.870 -2.248 -22.422 1.00 75.81 98 MET A C 1
ATOM 776 O O . MET A 1 98 ? 8.593 -1.727 -21.340 1.00 75.81 98 MET A O 1
ATOM 780 N N . TYR A 1 99 ? 8.003 -2.991 -23.112 1.00 83.12 99 TYR A N 1
ATOM 781 C CA . TYR A 1 99 ? 6.684 -3.342 -22.602 1.00 83.12 99 TYR A CA 1
ATOM 782 C C . TYR A 1 99 ? 6.813 -4.227 -21.360 1.00 83.12 99 TYR A C 1
ATOM 784 O O . TYR A 1 99 ? 6.234 -3.895 -20.325 1.00 83.12 99 TYR A O 1
ATOM 792 N N . GLU A 1 100 ? 7.640 -5.274 -21.423 1.00 84.94 100 GLU A N 1
ATOM 793 C CA . GLU A 1 100 ? 7.805 -6.204 -20.303 1.00 84.94 100 GLU A CA 1
ATOM 794 C C . GLU A 1 100 ? 8.419 -5.512 -19.078 1.00 84.94 100 GLU A C 1
ATOM 796 O O . GLU A 1 100 ? 7.914 -5.654 -17.968 1.00 84.94 100 GLU A O 1
ATOM 801 N N . THR A 1 101 ? 9.408 -4.633 -19.286 1.00 85.25 101 THR A N 1
ATOM 802 C CA . THR A 1 101 ? 9.999 -3.824 -18.203 1.00 85.25 101 THR A CA 1
ATOM 803 C C . THR A 1 101 ? 8.957 -2.922 -17.528 1.00 85.25 101 THR A C 1
ATOM 805 O O . THR A 1 101 ? 8.910 -2.810 -16.301 1.00 85.25 101 THR A O 1
ATOM 808 N N . LYS A 1 102 ? 8.093 -2.260 -18.313 1.00 85.88 102 LYS A N 1
ATOM 809 C CA . LYS A 1 102 ? 7.024 -1.403 -17.770 1.00 85.88 102 LYS A CA 1
ATOM 810 C C . LYS A 1 102 ? 5.974 -2.218 -17.022 1.00 85.88 102 LYS A C 1
ATOM 812 O O . LYS A 1 102 ? 5.514 -1.785 -15.967 1.00 85.88 102 LYS A O 1
ATOM 817 N N . LYS A 1 103 ? 5.609 -3.382 -17.555 1.00 92.69 103 LYS A N 1
ATOM 818 C CA . LYS A 1 103 ? 4.676 -4.319 -16.929 1.00 92.69 103 LYS A CA 1
ATOM 819 C C . LYS A 1 103 ? 5.216 -4.813 -15.590 1.00 92.69 103 LYS A C 1
ATOM 821 O O . LYS A 1 103 ? 4.504 -4.725 -14.597 1.00 92.69 103 LYS A O 1
ATOM 826 N N . GLU A 1 104 ? 6.474 -5.241 -15.527 1.00 94.06 104 GLU A N 1
ATOM 827 C CA . GLU A 1 104 ? 7.113 -5.683 -14.283 1.00 94.06 104 GLU A CA 1
ATOM 828 C C . GLU A 1 104 ? 7.157 -4.557 -13.235 1.00 94.06 104 GLU A C 1
ATOM 830 O O . GLU A 1 104 ? 6.777 -4.753 -12.079 1.00 94.06 104 GLU A O 1
ATOM 835 N N . ALA A 1 105 ? 7.525 -3.337 -13.643 1.00 92.69 105 ALA A N 1
ATOM 836 C CA . ALA A 1 105 ? 7.513 -2.174 -12.756 1.00 92.69 105 ALA A CA 1
ATOM 837 C C . ALA A 1 105 ? 6.101 -1.845 -12.228 1.00 92.69 105 ALA A C 1
ATOM 839 O O . ALA A 1 105 ? 5.938 -1.499 -11.050 1.00 92.69 105 ALA A O 1
ATOM 840 N N . ALA A 1 106 ? 5.076 -1.970 -13.077 1.00 95.31 106 ALA A N 1
ATOM 841 C CA . ALA A 1 106 ? 3.684 -1.772 -12.691 1.00 95.31 106 ALA A CA 1
ATOM 842 C C . ALA A 1 106 ? 3.216 -2.858 -11.712 1.00 95.31 106 ALA A C 1
ATOM 844 O O . ALA A 1 106 ? 2.640 -2.524 -10.678 1.00 95.31 106 ALA A O 1
ATOM 845 N N . LEU A 1 107 ? 3.532 -4.129 -11.978 1.00 97.19 107 LEU A N 1
ATOM 846 C CA . LEU A 1 107 ? 3.210 -5.258 -11.099 1.00 97.19 107 LEU A CA 1
ATOM 847 C C . LEU A 1 107 ? 3.849 -5.098 -9.719 1.00 97.19 107 LEU A C 1
ATOM 849 O O . LEU A 1 107 ? 3.159 -5.184 -8.708 1.00 97.19 107 LEU A O 1
ATOM 853 N N . LYS A 1 108 ? 5.133 -4.738 -9.665 1.00 96.75 108 LYS A N 1
ATOM 854 C CA . LYS A 1 108 ? 5.833 -4.459 -8.404 1.00 96.75 108 LYS A CA 1
ATOM 855 C C . LYS A 1 108 ? 5.217 -3.291 -7.635 1.00 96.75 108 LYS A C 1
ATOM 857 O O . LYS A 1 108 ? 5.230 -3.257 -6.406 1.00 96.75 108 LYS A O 1
ATOM 862 N N . THR A 1 109 ? 4.697 -2.295 -8.348 1.00 97.00 109 THR A N 1
ATOM 863 C CA . THR A 1 109 ? 3.997 -1.166 -7.722 1.00 97.00 109 THR A CA 1
ATOM 864 C C . THR A 1 109 ? 2.634 -1.590 -7.181 1.00 97.00 109 THR A C 1
ATOM 866 O O . THR A 1 109 ? 2.267 -1.168 -6.085 1.00 97.00 109 THR A O 1
ATOM 869 N N . LEU A 1 110 ? 1.902 -2.430 -7.915 1.00 97.56 110 LEU A N 1
ATOM 870 C CA . LEU A 1 110 ? 0.627 -2.994 -7.477 1.00 97.56 110 LEU A CA 1
ATOM 871 C C . LEU A 1 110 ? 0.801 -3.854 -6.228 1.00 97.56 110 LEU A C 1
ATOM 873 O O . LEU A 1 110 ? 0.085 -3.639 -5.261 1.00 97.56 110 LEU A O 1
ATOM 877 N N . GLU A 1 111 ? 1.795 -4.737 -6.204 1.00 97.44 111 GLU A N 1
ATOM 878 C CA . GLU A 1 111 ? 2.096 -5.590 -5.050 1.00 97.44 111 GLU A CA 1
ATOM 879 C C . GLU A 1 111 ? 2.363 -4.762 -3.784 1.00 97.44 111 GLU A C 1
ATOM 881 O O . GLU A 1 111 ? 1.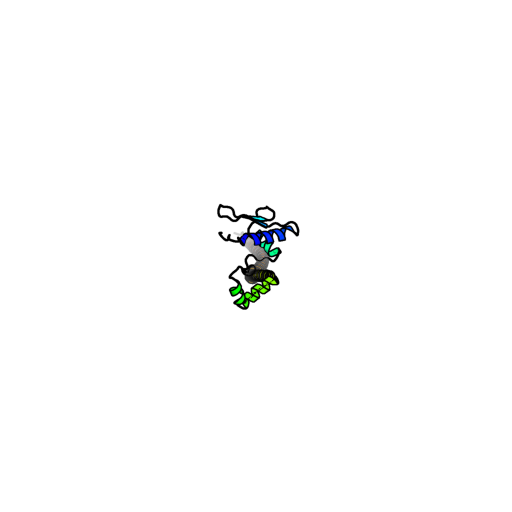770 -4.995 -2.732 1.00 97.44 111 GLU A O 1
ATOM 886 N N . LYS A 1 112 ? 3.183 -3.709 -3.897 1.00 96.50 112 LYS A N 1
ATOM 887 C CA . LYS A 1 112 ? 3.433 -2.782 -2.782 1.00 96.50 112 LYS A CA 1
ATOM 888 C C . LYS A 1 112 ? 2.168 -2.076 -2.304 1.00 96.50 112 LYS A C 1
ATOM 890 O O . LYS A 1 112 ? 2.013 -1.854 -1.106 1.00 96.50 112 LYS A O 1
ATOM 895 N N . LYS A 1 113 ? 1.294 -1.674 -3.231 1.00 96.75 113 LYS A N 1
ATOM 896 C CA . LYS A 1 113 ? 0.022 -1.028 -2.889 1.00 96.75 113 LYS A CA 1
ATOM 897 C C . LYS A 1 113 ? -0.933 -2.007 -2.220 1.00 96.75 113 LYS A C 1
ATOM 899 O O . LYS A 1 113 ? -1.550 -1.627 -1.234 1.00 96.75 113 LYS A O 1
ATOM 904 N N . GLN A 1 114 ? -0.999 -3.245 -2.700 1.00 97.00 114 GLN A N 1
ATOM 905 C CA . GLN A 1 114 ? -1.824 -4.284 -2.097 1.00 97.00 114 GLN A CA 1
ATOM 906 C C . GLN A 1 114 ? -1.395 -4.549 -0.654 1.00 97.00 114 GLN A C 1
ATOM 908 O O . GLN A 1 114 ? -2.225 -4.476 0.242 1.00 97.00 114 GLN A O 1
ATOM 913 N N . GLY A 1 115 ? -0.091 -4.693 -0.398 1.00 97.12 115 GLY A N 1
ATOM 914 C CA . GLY A 1 115 ? 0.406 -4.860 0.971 1.00 97.12 115 GLY A CA 1
ATOM 915 C C . GLY A 1 115 ? 0.048 -3.697 1.906 1.00 97.12 115 GLY A C 1
ATOM 916 O O . GLY A 1 115 ? -0.145 -3.909 3.100 1.00 97.12 115 GLY A O 1
ATOM 917 N N . LYS A 1 116 ? -0.083 -2.470 1.379 1.00 96.94 116 LYS A N 1
ATOM 918 C CA . LYS A 1 116 ? -0.545 -1.310 2.157 1.00 96.94 116 LYS A CA 1
ATOM 919 C C . LYS A 1 116 ? -2.040 -1.326 2.444 1.00 96.94 116 LYS A C 1
ATOM 921 O O . LYS A 1 116 ? -2.429 -0.911 3.529 1.00 96.94 116 LYS A O 1
ATOM 926 N N . VAL A 1 117 ? -2.858 -1.794 1.506 1.00 97.88 117 VAL A N 1
ATOM 927 C CA . VAL A 1 117 ? -4.296 -1.993 1.736 1.00 97.88 117 VAL A CA 1
ATOM 928 C C . VAL A 1 117 ? -4.500 -3.047 2.821 1.00 97.88 117 VAL A C 1
ATOM 930 O O . VAL A 1 117 ? -5.170 -2.768 3.806 1.00 97.88 117 VAL A O 1
ATOM 933 N N . ASP A 1 118 ? -3.804 -4.180 2.724 1.00 97.62 118 ASP A N 1
ATOM 934 C CA . ASP A 1 118 ? -3.910 -5.260 3.709 1.00 97.62 118 ASP A CA 1
ATOM 935 C C . ASP A 1 118 ? -3.475 -4.813 5.122 1.00 97.62 118 ASP A C 1
ATOM 937 O O . ASP A 1 118 ? -4.004 -5.286 6.127 1.00 97.62 118 ASP A O 1
ATOM 941 N N . GLU A 1 119 ? -2.491 -3.911 5.226 1.00 97.25 119 GLU A N 1
ATOM 942 C CA . GLU A 1 119 ? -2.059 -3.306 6.496 1.00 97.25 119 GLU A CA 1
ATOM 943 C C . GLU A 1 119 ? -3.147 -2.394 7.090 1.00 97.25 119 GLU A C 1
ATOM 945 O O . GLU A 1 119 ? -3.409 -2.450 8.292 1.00 97.25 119 GLU A O 1
ATOM 950 N N . ILE A 1 120 ? -3.809 -1.593 6.249 1.00 97.31 120 ILE A N 1
ATOM 951 C CA . ILE A 1 120 ? -4.912 -0.713 6.658 1.00 97.31 120 ILE A CA 1
ATOM 952 C C . ILE A 1 120 ? -6.116 -1.535 7.121 1.00 97.31 120 ILE A C 1
ATOM 954 O O . ILE A 1 120 ? -6.675 -1.236 8.174 1.00 97.31 120 ILE A O 1
ATOM 958 N N . ASP A 1 121 ? -6.485 -2.577 6.377 1.00 97.69 121 ASP A N 1
ATOM 959 C CA . ASP A 1 121 ? -7.620 -3.438 6.720 1.00 97.69 121 ASP A CA 1
ATOM 960 C C . ASP A 1 121 ? -7.381 -4.146 8.060 1.00 97.69 121 ASP A C 1
ATOM 962 O O . ASP A 1 121 ? -8.252 -4.163 8.928 1.00 97.69 121 ASP A O 1
ATOM 966 N N . LYS A 1 122 ? -6.153 -4.625 8.303 1.00 97.62 122 LYS A N 1
ATOM 967 C CA . LYS A 1 122 ? -5.776 -5.188 9.609 1.00 97.62 122 LYS A CA 1
ATOM 968 C C . LYS A 1 122 ? -5.917 -4.180 10.745 1.00 97.62 122 LYS A C 1
ATOM 970 O O . LYS A 1 122 ? -6.459 -4.534 11.788 1.00 97.62 122 LYS A O 1
ATOM 975 N N . LEU A 1 123 ? -5.439 -2.948 10.565 1.00 97.38 123 LEU A N 1
ATOM 976 C CA . LEU A 1 123 ? -5.563 -1.895 11.579 1.00 97.38 123 LEU A CA 1
ATOM 977 C C . LEU A 1 123 ? -7.038 -1.578 11.871 1.00 97.38 123 LEU A C 1
ATOM 979 O O . LEU A 1 123 ? -7.440 -1.430 13.028 1.00 97.38 123 LEU A O 1
ATOM 983 N N . LEU A 1 124 ? -7.851 -1.494 10.817 1.00 97.06 124 LEU A N 1
ATOM 984 C CA . LEU A 1 124 ? -9.279 -1.232 10.921 1.00 97.06 124 LEU A CA 1
ATOM 985 C C . LEU A 1 124 ? -9.978 -2.320 11.747 1.00 97.06 124 LEU A C 1
ATOM 987 O O . LEU A 1 124 ? -10.695 -2.001 12.699 1.00 97.06 124 LEU A O 1
ATOM 991 N N . ASP A 1 125 ? -9.716 -3.585 11.427 1.00 97.31 125 ASP A N 1
ATOM 992 C CA . ASP A 1 125 ? -10.378 -4.728 12.052 1.00 97.31 125 ASP A CA 1
ATOM 993 C C . ASP A 1 125 ? -9.891 -5.012 13.476 1.00 97.31 125 ASP A C 1
ATOM 995 O O . ASP A 1 125 ? -10.682 -5.411 14.333 1.00 97.31 125 ASP A O 1
ATOM 999 N N . GLN A 1 126 ? -8.600 -4.813 13.751 1.00 95.88 126 GLN A N 1
ATOM 1000 C CA . GLN A 1 126 ? -8.000 -5.183 15.037 1.00 95.88 126 GLN A CA 1
ATOM 1001 C C . GLN A 1 126 ? -8.044 -4.065 16.077 1.00 95.88 126 GLN A C 1
ATOM 1003 O O . GLN A 1 126 ? -8.126 -4.356 17.270 1.00 95.88 126 GLN A O 1
ATOM 1008 N N . GLU A 1 127 ? -8.000 -2.800 15.658 1.00 94.94 127 GLU A N 1
ATOM 1009 C CA . GLU A 1 127 ? -7.922 -1.674 16.593 1.00 94.94 127 GLU A CA 1
ATOM 1010 C C . GLU A 1 127 ? -9.181 -0.814 16.560 1.00 94.94 127 GLU A C 1
ATOM 1012 O O . GLU A 1 127 ? -9.814 -0.588 17.596 1.00 94.94 127 GLU A O 1
ATOM 1017 N N . ILE A 1 128 ? -9.577 -0.351 15.373 1.00 96.00 128 ILE A N 1
ATOM 1018 C CA . ILE A 1 128 ? -10.629 0.662 15.245 1.00 96.00 128 ILE A CA 1
ATOM 1019 C C . ILE A 1 128 ? -12.003 0.070 15.572 1.00 96.00 128 ILE A C 1
ATOM 1021 O O . ILE A 1 128 ? -12.737 0.644 16.382 1.00 96.00 128 ILE A O 1
ATOM 1025 N N . LEU A 1 129 ? -12.363 -1.072 14.976 1.00 96.88 129 LEU A N 1
ATOM 1026 C CA . LEU A 1 129 ? -13.668 -1.696 15.209 1.00 96.88 129 LEU A CA 1
ATOM 1027 C C . LEU A 1 129 ? -13.866 -2.128 16.677 1.00 96.88 129 LEU A C 1
ATOM 1029 O O . LEU A 1 129 ? -14.905 -1.779 17.249 1.00 96.88 129 LEU A O 1
ATOM 1033 N N . PRO A 1 130 ? -12.901 -2.790 17.350 1.00 97.31 130 PRO A N 1
ATOM 1034 C CA . PRO A 1 130 ? -13.043 -3.139 18.763 1.00 97.31 130 PRO A CA 1
ATOM 1035 C C . PRO A 1 130 ? -13.102 -1.917 19.682 1.00 97.31 130 PRO A C 1
ATOM 1037 O O . PRO A 1 130 ? -13.887 -1.902 20.633 1.00 97.31 130 PRO A O 1
ATOM 1040 N N . ALA A 1 131 ? -12.320 -0.868 19.399 1.00 97.00 131 ALA A N 1
ATOM 1041 C CA . ALA A 1 131 ? -12.388 0.379 20.157 1.00 97.00 131 ALA A CA 1
ATOM 1042 C C . ALA A 1 131 ? -13.763 1.051 20.017 1.00 97.00 131 ALA A C 1
ATOM 1044 O O . ALA A 1 131 ? -14.334 1.510 21.009 1.00 97.00 131 ALA A O 1
ATOM 1045 N N . LEU A 1 132 ? -14.328 1.062 18.806 1.00 97.62 132 LEU A N 1
ATOM 1046 C CA . LEU A 1 132 ? -15.664 1.596 18.556 1.00 97.62 132 LEU A CA 1
ATOM 1047 C C . LEU A 1 132 ? -16.737 0.808 19.318 1.00 97.62 132 LEU A C 1
ATOM 1049 O O . LEU A 1 132 ? -17.635 1.405 19.917 1.00 97.62 132 LEU A O 1
ATOM 1053 N N . GLU A 1 133 ? -16.637 -0.519 19.330 1.00 97.19 133 GLU A N 1
ATOM 1054 C CA . GLU A 1 133 ? -17.581 -1.376 20.046 1.00 97.19 133 GLU A CA 1
ATOM 1055 C C . GLU A 1 133 ? -17.474 -1.200 21.567 1.00 97.19 133 GLU A C 1
ATOM 1057 O O . GLU A 1 133 ? -18.485 -1.094 22.266 1.00 97.19 133 GLU A O 1
ATOM 1062 N N . LYS A 1 134 ? -16.255 -1.049 22.093 1.00 97.50 134 LYS A N 1
ATOM 1063 C CA . LYS A 1 134 ? -16.034 -0.697 23.500 1.00 97.50 134 LYS A CA 1
ATOM 1064 C C . LYS A 1 134 ? -16.723 0.622 23.864 1.00 97.50 134 LYS A C 1
ATOM 1066 O O . LYS A 1 134 ? -17.462 0.667 24.845 1.00 97.50 134 LYS A O 1
ATOM 1071 N N . LEU A 1 135 ? -16.553 1.668 23.053 1.00 97.44 135 LEU A N 1
ATOM 1072 C CA . LEU A 1 135 ? -17.191 2.972 23.280 1.00 97.44 135 LEU A CA 1
ATOM 1073 C C . LEU A 1 135 ? -18.723 2.899 23.216 1.00 97.44 135 LEU A C 1
ATOM 1075 O O . LEU A 1 135 ? -19.413 3.572 23.986 1.00 97.44 135 LEU A O 1
ATOM 1079 N N . ARG A 1 136 ? -19.283 2.068 22.328 1.00 97.38 136 ARG A N 1
ATOM 1080 C CA . ARG A 1 136 ? -20.733 1.815 22.284 1.00 97.38 136 ARG A CA 1
ATOM 1081 C C . ARG A 1 136 ? -21.231 1.175 23.575 1.00 97.38 136 ARG A C 1
ATOM 1083 O O . ARG A 1 136 ? -22.240 1.628 24.120 1.00 97.38 136 ARG A O 1
ATOM 1090 N N . ASN A 1 137 ? -20.506 0.183 24.086 1.00 97.88 137 ASN A N 1
ATOM 1091 C CA . ASN A 1 137 ? -20.833 -0.467 25.350 1.00 97.88 137 ASN A CA 1
ATOM 1092 C C . ASN A 1 137 ? -20.732 0.501 26.533 1.00 97.88 137 ASN A C 1
ATOM 1094 O O . ASN A 1 137 ? -21.656 0.569 27.340 1.00 97.88 137 ASN A O 1
ATOM 1098 N N . GLU A 1 138 ? -19.678 1.315 26.605 1.00 97.25 138 GLU A N 1
ATOM 1099 C CA . GLU A 1 138 ? -19.526 2.343 27.643 1.00 97.25 138 GLU A CA 1
ATOM 1100 C C . GLU A 1 138 ? -20.670 3.365 27.612 1.00 97.25 138 GLU A C 1
ATOM 1102 O O . GLU A 1 138 ? -21.258 3.672 28.650 1.00 97.25 138 GLU A O 1
ATOM 1107 N N . LYS A 1 139 ? -21.064 3.835 26.421 1.00 97.69 139 LYS A N 1
ATOM 1108 C CA . LYS A 1 139 ? -22.222 4.727 26.255 1.00 97.69 139 LYS A CA 1
ATOM 1109 C C . LYS A 1 139 ? -23.514 4.077 26.754 1.00 97.69 139 LYS A C 1
ATOM 1111 O O . LYS A 1 139 ? -24.318 4.739 27.412 1.00 97.69 139 LYS A O 1
ATOM 1116 N N . MET A 1 140 ? -23.732 2.801 26.436 1.00 97.62 140 MET A N 1
ATOM 1117 C CA . MET A 1 140 ? -24.910 2.062 26.891 1.00 97.62 140 MET A CA 1
ATOM 1118 C C . MET A 1 140 ? -24.931 1.932 28.419 1.00 97.62 140 MET A C 1
ATOM 1120 O O . MET A 1 140 ? -25.952 2.231 29.040 1.00 97.62 140 MET A O 1
ATOM 1124 N N . GLN A 1 141 ? -23.804 1.553 29.025 1.00 97.19 141 GLN A N 1
ATOM 1125 C CA . GLN A 1 141 ? -23.652 1.444 30.479 1.00 97.19 141 GLN A CA 1
ATOM 1126 C C . GLN A 1 141 ? -23.889 2.787 31.174 1.00 97.19 141 GLN A C 1
ATOM 1128 O O . GLN A 1 141 ? -24.627 2.858 32.156 1.00 97.19 141 GLN A O 1
ATOM 1133 N N . TYR A 1 142 ? -23.343 3.873 30.625 1.00 97.56 142 TYR A N 1
ATOM 1134 C CA . TYR A 1 142 ? -23.597 5.219 31.129 1.00 97.56 142 TYR A CA 1
ATOM 1135 C C . TYR A 1 142 ? -25.086 5.585 31.072 1.00 97.56 142 TYR A C 1
ATOM 1137 O O . TYR A 1 142 ? -25.620 6.137 32.031 1.00 97.56 142 TYR A O 1
ATOM 1145 N N . GLY A 1 143 ? -25.781 5.236 29.984 1.00 97.56 143 GLY A N 1
ATOM 1146 C CA . GLY A 1 143 ? -27.226 5.447 29.871 1.00 97.56 143 GLY A CA 1
ATOM 1147 C C . GLY A 1 143 ? -28.021 4.704 30.950 1.00 97.56 143 GLY A C 1
ATOM 1148 O O . GLY A 1 143 ? -28.915 5.281 31.569 1.00 97.56 143 GLY A O 1
ATOM 1149 N N . GLN A 1 144 ? -27.668 3.446 31.229 1.00 97.12 144 GLN A N 1
ATOM 1150 C CA . GLN A 1 144 ? -28.289 2.668 32.306 1.00 97.12 144 GLN A CA 1
ATOM 1151 C C . GLN A 1 144 ? -28.006 3.2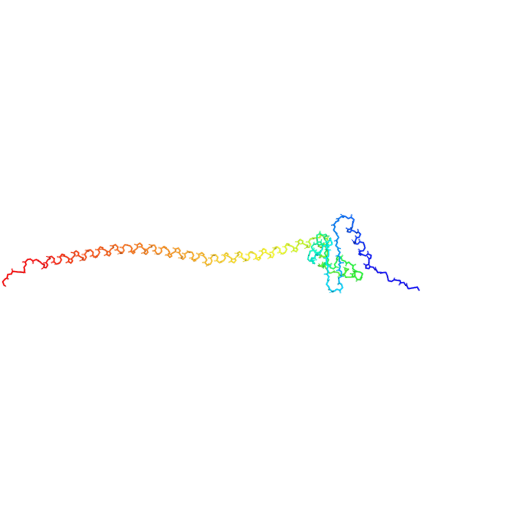75 33.682 1.00 97.12 144 GLN A C 1
ATOM 1153 O O . GLN A 1 144 ? -28.926 3.436 34.485 1.00 97.12 144 GLN A O 1
ATOM 1158 N N . TRP A 1 145 ? -26.755 3.667 33.934 1.00 97.50 145 TRP A N 1
ATOM 1159 C CA . TRP A 1 145 ? -26.361 4.339 35.168 1.00 97.50 145 TRP A CA 1
ATOM 1160 C C . TRP A 1 145 ? -27.122 5.653 35.368 1.00 97.50 145 TRP A C 1
ATOM 1162 O O . TRP A 1 145 ? -27.638 5.892 36.456 1.00 97.50 145 TRP A O 1
ATOM 1172 N N . ALA A 1 146 ? -27.259 6.477 34.325 1.00 97.88 146 ALA A N 1
ATOM 1173 C CA . ALA A 1 146 ? -27.976 7.748 34.393 1.00 97.88 146 ALA A CA 1
ATOM 1174 C C . ALA A 1 146 ? -29.459 7.548 34.747 1.00 97.88 146 ALA A C 1
ATOM 1176 O O . ALA A 1 146 ? -29.977 8.227 35.635 1.00 97.88 146 ALA A O 1
ATOM 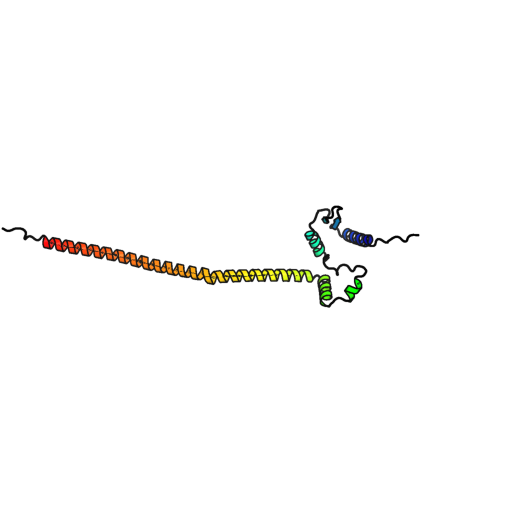1177 N N . ASN A 1 147 ? -30.119 6.572 34.114 1.00 97.12 147 ASN A N 1
ATOM 1178 C CA . ASN A 1 147 ? -31.504 6.210 34.427 1.00 97.12 147 ASN A CA 1
ATOM 1179 C C . ASN A 1 147 ? -31.646 5.697 35.868 1.00 97.12 147 ASN A C 1
ATOM 1181 O O . ASN A 1 147 ? -32.539 6.128 36.598 1.00 97.12 147 ASN A O 1
ATOM 1185 N N . GLY A 1 148 ? -30.745 4.809 36.300 1.00 96.69 148 GLY A N 1
ATOM 1186 C CA . GLY A 1 148 ? -30.731 4.286 37.665 1.00 96.69 148 GLY A CA 1
ATOM 1187 C C . GLY A 1 148 ? -30.486 5.376 38.707 1.00 96.69 148 GLY A C 1
ATOM 1188 O O . GLY A 1 148 ? -31.164 5.415 39.732 1.00 96.69 148 GLY A O 1
ATOM 1189 N N . ASN A 1 149 ? -29.569 6.304 38.432 1.00 97.25 149 ASN A N 1
ATOM 1190 C CA . ASN A 1 149 ? -29.267 7.414 39.326 1.00 97.25 149 ASN A CA 1
ATOM 1191 C C . ASN A 1 149 ? -30.448 8.391 39.443 1.00 97.25 149 ASN A C 1
ATOM 1193 O O . ASN A 1 149 ? -30.752 8.852 40.542 1.00 97.25 149 ASN A O 1
ATOM 1197 N N . ALA A 1 150 ? -31.166 8.653 38.345 1.00 96.81 150 ALA A N 1
ATOM 1198 C CA . ALA A 1 150 ? -32.380 9.466 38.371 1.00 96.81 150 ALA A CA 1
ATOM 1199 C C . ALA A 1 150 ? -33.483 8.837 39.245 1.00 96.81 150 ALA A C 1
ATOM 1201 O O . ALA A 1 150 ? -34.108 9.532 40.052 1.00 96.81 150 ALA A O 1
ATOM 1202 N N . GLU A 1 151 ? -33.695 7.521 39.140 1.00 96.56 151 GLU A N 1
ATOM 1203 C CA . GLU A 1 151 ? -34.668 6.813 39.982 1.00 96.56 151 GLU A CA 1
ATOM 1204 C C . GLU A 1 151 ? -34.225 6.769 41.453 1.00 96.56 151 GLU A C 1
ATOM 1206 O O . GLU A 1 151 ? -35.029 6.961 42.367 1.00 96.56 151 GLU A O 1
ATOM 1211 N N . LEU A 1 152 ? -32.927 6.599 41.702 1.00 97.00 152 LEU A N 1
ATOM 1212 C CA . LEU A 1 152 ? -32.351 6.628 43.042 1.00 97.00 152 LEU A CA 1
ATOM 1213 C C . LEU A 1 152 ? -32.543 8.003 43.702 1.00 97.00 152 LEU A C 1
ATOM 1215 O O . LEU A 1 152 ? -32.961 8.079 44.860 1.00 97.00 152 LEU A O 1
ATOM 1219 N N . ASP A 1 153 ? -32.312 9.096 42.974 1.00 97.00 153 ASP A N 1
ATOM 1220 C CA . ASP A 1 153 ? -32.563 10.454 43.464 1.00 97.00 153 ASP A CA 1
ATOM 1221 C C . ASP A 1 153 ? -34.052 10.716 43.717 1.00 97.00 153 ASP A C 1
ATOM 1223 O O . ASP A 1 153 ? -34.413 11.355 44.713 1.00 97.00 153 ASP A O 1
ATOM 1227 N N . ARG A 1 154 ? -34.939 10.171 42.879 1.00 96.50 154 ARG A N 1
ATOM 1228 C CA . ARG A 1 154 ? -36.389 10.205 43.110 1.00 96.50 154 ARG A CA 1
ATOM 1229 C C . ARG A 1 154 ? -36.763 9.486 44.410 1.00 96.50 154 ARG A C 1
ATOM 1231 O O . ARG A 1 154 ? -37.463 10.064 45.244 1.00 96.50 154 ARG A O 1
ATOM 1238 N N . LEU A 1 155 ? -36.275 8.265 44.626 1.00 96.50 155 LEU A N 1
ATOM 1239 C CA . LEU A 1 155 ? -36.536 7.479 45.840 1.00 96.50 155 LEU A CA 1
ATOM 1240 C C . LEU A 1 155 ? -35.957 8.138 47.098 1.00 96.50 155 LEU A C 1
ATOM 1242 O O . LEU A 1 155 ? -36.625 8.180 48.135 1.00 96.50 155 LEU A O 1
ATOM 1246 N N . LYS A 1 156 ? -34.757 8.727 47.014 1.00 97.00 156 LYS A N 1
ATOM 1247 C CA . LYS A 1 156 ? -34.166 9.516 48.108 1.00 97.00 156 LYS A CA 1
ATOM 1248 C C . LYS A 1 156 ? -35.092 10.646 48.548 1.00 97.00 156 LYS A C 1
ATOM 1250 O O . LYS A 1 156 ? -35.319 10.805 49.748 1.00 97.00 156 LYS A O 1
ATOM 1255 N N . ARG A 1 157 ? -35.668 11.400 47.602 1.00 95.94 157 ARG A N 1
ATOM 1256 C CA . ARG A 1 157 ? -36.625 12.480 47.913 1.00 95.94 157 ARG A CA 1
ATOM 1257 C C . ARG A 1 157 ? -37.841 11.951 48.674 1.00 95.94 157 ARG A C 1
ATOM 1259 O O . ARG A 1 157 ? -38.238 12.558 49.668 1.00 95.94 157 ARG A O 1
ATOM 1266 N N . PHE A 1 158 ? -38.388 10.802 48.270 1.00 96.56 158 PHE A N 1
ATOM 1267 C CA . PHE A 1 158 ? -39.489 10.158 48.995 1.00 96.56 158 PHE A CA 1
ATOM 1268 C C . PHE A 1 158 ? -39.096 9.730 50.412 1.00 96.56 158 PHE A C 1
ATOM 1270 O O . PHE A 1 158 ? -39.843 9.983 51.357 1.00 96.56 158 PHE A O 1
ATOM 1277 N N . CYS A 1 159 ? -37.917 9.131 50.584 1.00 96.25 159 CYS A N 1
ATOM 1278 C CA . CYS A 1 159 ? -37.434 8.691 51.892 1.00 96.25 159 CYS A CA 1
ATOM 1279 C C . CYS A 1 159 ? -37.245 9.877 52.854 1.00 96.25 159 CYS A C 1
ATOM 1281 O O . CYS A 1 159 ? -37.707 9.835 53.997 1.00 96.25 159 CYS A O 1
ATOM 1283 N N . ILE A 1 160 ? -36.656 10.978 52.370 1.00 96.44 160 ILE A N 1
ATOM 1284 C CA . ILE A 1 160 ? -36.503 12.226 53.135 1.00 96.44 160 ILE A CA 1
ATOM 1285 C C . ILE A 1 160 ? -37.874 12.789 53.533 1.00 96.44 160 ILE A C 1
ATOM 1287 O O . ILE A 1 160 ? -38.088 13.118 54.702 1.00 96.44 160 ILE A O 1
ATOM 1291 N N . ALA A 1 161 ? -38.828 12.852 52.597 1.00 96.31 161 ALA A N 1
ATOM 1292 C CA . ALA A 1 161 ? -40.180 13.333 52.877 1.00 96.31 161 ALA A CA 1
ATOM 1293 C C . ALA A 1 161 ? -40.900 12.471 53.933 1.00 96.31 161 ALA A C 1
ATOM 1295 O O . ALA A 1 161 ? -41.546 13.004 54.840 1.00 96.31 161 ALA A O 1
ATOM 1296 N N . TYR A 1 162 ? -40.752 11.144 53.861 1.00 96.69 162 TYR A N 1
ATOM 1297 C CA . TYR A 1 162 ? -41.301 10.217 54.851 1.00 96.69 162 TYR A CA 1
ATOM 1298 C C . TYR A 1 162 ? -40.682 10.425 56.239 1.00 96.69 162 TYR A C 1
ATOM 1300 O O . TYR A 1 162 ? -41.414 10.564 57.221 1.00 96.69 162 TYR A O 1
ATOM 1308 N N . MET A 1 163 ? -39.350 10.515 56.324 1.00 96.50 163 MET A N 1
ATOM 1309 C CA . MET A 1 163 ? -38.638 10.775 57.581 1.00 96.50 163 MET A CA 1
ATOM 1310 C C . MET A 1 163 ? -39.091 12.089 58.226 1.00 96.50 163 MET A C 1
ATOM 1312 O O . MET A 1 163 ? -39.350 12.130 59.430 1.00 96.50 163 MET A O 1
ATOM 1316 N N . PHE A 1 164 ? -39.241 13.147 57.422 1.00 95.31 164 PHE A N 1
ATOM 1317 C CA . PHE A 1 164 ? -39.741 14.440 57.883 1.00 95.31 164 PHE A CA 1
ATOM 1318 C C . PHE A 1 164 ? -41.171 14.334 58.431 1.00 95.31 164 PHE A C 1
ATOM 1320 O O . PHE A 1 164 ? -41.442 14.775 59.549 1.00 95.31 164 PHE A O 1
ATOM 1327 N N . LYS A 1 165 ? -42.084 13.692 57.687 1.00 95.69 165 LYS A N 1
ATOM 1328 C CA . LYS A 1 165 ? -43.480 13.496 58.114 1.00 95.69 165 LYS A CA 1
ATOM 1329 C C . LYS A 1 165 ? -43.578 12.681 59.407 1.00 95.69 165 LYS A C 1
ATOM 1331 O O . LYS A 1 165 ? -44.362 13.033 60.292 1.00 95.69 165 LYS A O 1
ATOM 1336 N N . ARG A 1 166 ? -42.780 11.615 59.533 1.00 94.50 166 ARG A N 1
ATOM 1337 C CA . ARG A 1 166 ? -42.739 10.768 60.733 1.00 94.50 166 ARG A CA 1
ATOM 1338 C C . ARG A 1 166 ? -42.281 11.568 61.951 1.00 94.50 166 ARG A C 1
ATOM 1340 O O . ARG A 1 166 ? -43.007 11.623 62.939 1.00 94.50 166 ARG A O 1
ATOM 1347 N N . ARG A 1 167 ? -41.152 12.274 61.837 1.00 91.00 167 ARG A N 1
ATOM 1348 C CA . ARG A 1 167 ? -40.593 13.089 62.925 1.00 91.00 167 ARG A CA 1
ATOM 1349 C C . ARG A 1 167 ? -41.516 14.241 63.336 1.00 91.00 167 ARG A C 1
ATOM 1351 O O . ARG A 1 167 ? -41.674 14.504 64.523 1.00 91.00 167 ARG A O 1
ATOM 1358 N N . LYS A 1 168 ? -42.203 14.878 62.379 1.00 92.12 168 LYS A N 1
ATOM 1359 C CA . LYS A 1 168 ? -43.239 15.885 62.673 1.00 92.12 168 LYS A CA 1
ATOM 1360 C C . LYS A 1 168 ? -44.408 15.293 63.472 1.00 92.12 168 LYS A C 1
ATOM 1362 O O . LYS A 1 168 ? -44.879 15.918 64.417 1.00 92.12 168 LYS A O 1
ATOM 1367 N N . SER A 1 169 ? -44.854 14.086 63.120 1.00 87.06 169 SER A N 1
ATOM 1368 C CA . SER A 1 169 ? -45.943 13.390 63.824 1.00 87.06 169 SER A CA 1
ATOM 1369 C C . SER A 1 169 ? -45.546 12.977 65.247 1.00 87.06 169 SER A C 1
ATOM 1371 O O . SER A 1 169 ? -46.369 13.045 66.153 1.00 87.06 169 SER A O 1
ATOM 1373 N N . GLU A 1 170 ? -44.289 12.574 65.455 1.00 90.25 170 GLU A N 1
ATOM 1374 C CA . GLU A 1 170 ? -43.723 12.274 66.780 1.00 90.25 170 GLU A CA 1
ATOM 1375 C C . GLU A 1 170 ? -43.682 13.527 67.672 1.00 90.25 170 GLU A C 1
ATOM 1377 O O . GLU A 1 170 ? -44.146 13.471 68.809 1.00 90.25 170 GLU A O 1
ATOM 1382 N N . MET A 1 171 ? -43.235 14.676 67.146 1.00 79.81 171 MET A N 1
ATOM 1383 C CA . MET A 1 171 ? -43.242 15.939 67.901 1.00 79.81 171 MET A CA 1
ATOM 1384 C C . MET A 1 171 ? -44.651 16.419 68.261 1.00 79.81 171 MET A C 1
ATOM 1386 O O . MET A 1 171 ? -44.869 16.895 69.369 1.00 79.81 171 MET A O 1
ATOM 1390 N N . MET A 1 172 ? -45.637 16.264 67.371 1.00 81.12 172 MET A N 1
ATOM 1391 C CA . MET A 1 172 ? -47.027 16.619 67.698 1.00 81.12 172 MET A CA 1
ATOM 1392 C C . MET A 1 172 ? -47.620 15.726 68.798 1.00 81.12 172 MET A C 1
ATOM 1394 O O . MET A 1 172 ? -48.472 16.186 69.550 1.00 81.12 172 MET A O 1
ATOM 1398 N N . LYS A 1 173 ? -47.162 14.472 68.920 1.00 80.06 173 LYS A N 1
ATOM 1399 C CA . LYS A 1 173 ? -47.556 13.577 70.018 1.00 80.06 173 LYS A CA 1
ATOM 1400 C C . LYS A 1 173 ? -46.865 13.932 71.338 1.00 80.06 173 LYS A C 1
ATOM 1402 O O . LYS A 1 173 ? -47.515 13.850 72.373 1.00 80.06 173 LYS A O 1
ATOM 1407 N N . SER A 1 174 ? -45.589 14.338 71.319 1.00 69.94 174 SER A N 1
ATOM 1408 C CA . SER A 1 174 ? -44.876 14.743 72.544 1.00 69.94 174 SER A CA 1
ATOM 1409 C C . SER A 1 174 ? -45.313 16.112 73.071 1.00 69.94 174 SER A C 1
ATOM 1411 O O . SER A 1 174 ? -45.200 16.357 74.263 1.00 69.94 174 SER A O 1
ATOM 1413 N N . ASN A 1 175 ? -45.831 16.989 72.205 1.00 60.16 175 ASN A N 1
ATOM 1414 C CA . ASN A 1 175 ? -46.365 18.308 72.570 1.00 60.16 175 ASN A CA 1
ATOM 1415 C C . ASN A 1 175 ? -47.872 18.277 72.925 1.00 60.16 175 ASN A C 1
ATOM 1417 O O . ASN A 1 175 ? -48.541 19.310 72.888 1.00 60.16 175 ASN A O 1
ATOM 1421 N N . GLY A 1 176 ? -48.422 17.090 73.212 1.00 56.00 176 GLY A N 1
ATOM 1422 C CA . GLY A 1 176 ? -49.789 16.909 73.706 1.00 56.00 176 GLY A CA 1
ATOM 1423 C C . GLY A 1 176 ? -49.979 17.435 75.142 1.00 56.00 176 GLY A C 1
ATOM 1424 O O . GLY A 1 176 ? -49.006 17.574 75.877 1.00 56.00 176 GLY A O 1
ATOM 1425 N N . PRO A 1 177 ? -51.224 17.715 75.576 1.00 50.41 177 PRO A N 1
ATOM 1426 C CA . PRO A 1 177 ? -51.564 18.782 76.527 1.00 50.41 177 PRO A CA 1
ATOM 1427 C C . PRO A 1 177 ? -51.284 18.510 78.018 1.00 50.41 177 PRO A C 1
ATOM 1429 O O . PRO A 1 177 ? -51.873 19.163 78.873 1.00 50.41 177 PRO A O 1
ATOM 1432 N N . TRP A 1 178 ? -50.389 17.589 78.368 1.00 57.03 178 TRP A N 1
ATOM 1433 C CA . TRP A 1 178 ? -50.092 17.256 79.769 1.00 57.03 178 TRP A CA 1
ATOM 1434 C C . TRP A 1 178 ? -48.735 17.798 80.219 1.00 57.03 178 TRP A C 1
ATOM 1436 O O . TRP A 1 178 ? -47.874 17.074 80.704 1.00 57.03 178 TRP A O 1
ATOM 1446 N N . GLY A 1 179 ? -48.575 19.110 80.055 1.00 53.31 179 GLY A N 1
ATOM 1447 C CA . GLY A 1 179 ? -47.535 19.922 80.687 1.00 53.31 179 GLY A CA 1
ATOM 1448 C C . GLY A 1 179 ? -48.181 21.017 81.528 1.00 53.31 179 GLY A C 1
ATOM 1449 O O . GLY A 1 179 ? -48.007 22.197 81.248 1.00 53.31 179 GLY A O 1
ATOM 1450 N N . GLY A 1 180 ? -49.015 20.622 82.488 1.00 57.66 180 GLY A N 1
ATOM 1451 C CA . GLY A 1 180 ? -49.706 21.547 83.378 1.00 57.66 180 GLY A CA 1
ATOM 1452 C C . GLY A 1 180 ? -50.669 20.824 84.306 1.00 57.66 180 GLY A C 1
ATOM 1453 O O . GLY A 1 180 ? -51.839 20.668 83.967 1.00 57.66 180 GLY A O 1
ATOM 1454 N N . LYS A 1 181 ? -50.169 20.389 85.462 1.00 46.03 181 LYS A N 1
ATOM 1455 C CA . LYS A 1 181 ? -50.848 20.547 86.751 1.00 46.03 181 LYS A CA 1
ATOM 1456 C C . LYS A 1 181 ? -49.906 20.166 87.890 1.00 46.03 181 LYS A C 1
ATOM 1458 O O . LYS A 1 181 ? -49.390 19.053 87.896 1.00 46.03 181 LYS A O 1
ATOM 1463 N N . ASP A 1 182 ? -49.800 21.148 88.780 1.00 45.03 182 ASP A N 1
ATOM 1464 C CA . ASP A 1 182 ? -49.422 21.132 90.195 1.00 45.03 182 ASP A CA 1
ATOM 1465 C C . ASP A 1 182 ? -47.960 20.821 90.561 1.00 45.03 182 ASP A C 1
ATOM 1467 O O . ASP A 1 182 ? -47.483 19.685 90.353 1.00 45.03 182 ASP A O 1
#